Protein AF-A0A3S3JSJ6-F1 (afdb_monomer_lite)

Radius of gyration: 10.64 Å; chains: 1; bounding box: 26×22×24 Å

Secondary structure (DSSP, 8-state):
--TTSSS-GGGEEEEE-TTSSS-EEEE-S-HHHHHHHHHHHH--

Structure (mmCIF, N/CA/C/O backbone):
data_AF-A0A3S3JSJ6-F1
#
_entry.id   AF-A0A3S3JSJ6-F1
#
loop_
_atom_site.group_PDB
_atom_site.id
_atom_site.type_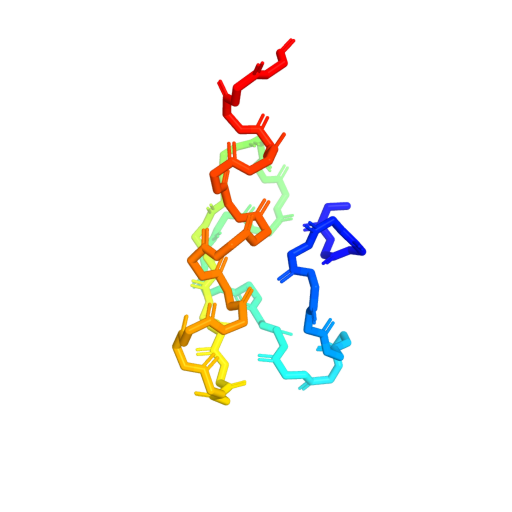symbol
_atom_site.label_atom_id
_atom_site.label_alt_id
_atom_site.label_comp_id
_atom_site.label_asym_id
_atom_site.label_entity_id
_atom_site.label_seq_id
_atom_site.pdbx_PDB_ins_code
_atom_site.Cartn_x
_atom_site.Cartn_y
_atom_site.Cartn_z
_atom_site.occupancy
_atom_site.B_iso_or_equiv
_atom_site.auth_seq_id
_atom_site.auth_comp_id
_atom_site.auth_asym_id
_atom_site.auth_atom_id
_atom_site.pdbx_PDB_model_num
ATOM 1 N N . MET A 1 1 ? 7.607 -1.323 4.335 1.00 56.25 1 MET A N 1
ATOM 2 C CA . MET A 1 1 ? 6.882 -0.227 3.652 1.00 56.25 1 MET A CA 1
ATOM 3 C C . MET A 1 1 ? 5.682 -0.675 2.791 1.00 56.25 1 MET A C 1
ATOM 5 O O . MET A 1 1 ? 5.303 0.041 1.881 1.00 56.25 1 MET A O 1
ATOM 9 N N . PRO A 1 2 ? 5.026 -1.810 3.104 1.00 60.31 2 PRO A N 1
ATOM 10 C CA . PRO A 1 2 ? 3.553 -1.918 2.943 1.00 60.31 2 PRO A CA 1
ATOM 11 C C . PRO A 1 2 ? 2.810 -2.021 4.284 1.00 60.31 2 PRO A C 1
ATOM 13 O O . PRO A 1 2 ? 1.687 -1.562 4.425 1.00 60.31 2 PRO A O 1
ATOM 16 N N . LYS A 1 3 ? 3.482 -2.579 5.298 1.00 62.59 3 LYS A N 1
ATOM 17 C CA . LYS A 1 3 ? 2.929 -2.876 6.630 1.00 62.59 3 LYS A CA 1
ATOM 18 C C . LYS A 1 3 ? 2.386 -1.652 7.390 1.00 62.59 3 LYS A C 1
ATOM 20 O O . LYS A 1 3 ? 1.579 -1.823 8.288 1.00 62.59 3 LYS A O 1
ATOM 25 N N . ALA A 1 4 ? 2.829 -0.446 7.029 1.00 73.75 4 ALA A N 1
ATOM 26 C CA . ALA A 1 4 ? 2.422 0.811 7.660 1.00 73.75 4 ALA A CA 1
ATOM 27 C C . ALA A 1 4 ? 1.162 1.439 7.035 1.00 73.75 4 ALA A C 1
ATOM 29 O O . ALA A 1 4 ? 0.631 2.393 7.583 1.00 73.75 4 ALA A O 1
ATOM 30 N N . LEU A 1 5 ? 0.673 0.924 5.899 1.00 83.38 5 LEU A N 1
ATOM 31 C CA . LEU A 1 5 ? -0.445 1.527 5.159 1.00 83.38 5 LEU A CA 1
ATOM 32 C C . LEU A 1 5 ? -1.831 1.056 5.636 1.00 83.38 5 LEU A C 1
ATOM 34 O O . LEU A 1 5 ? -2.829 1.401 5.015 1.00 83.38 5 LEU A O 1
ATOM 38 N N . GLY A 1 6 ? -1.902 0.236 6.693 1.00 85.50 6 GLY A N 1
ATOM 39 C CA . GLY A 1 6 ? -3.166 -0.240 7.278 1.00 85.50 6 GLY A CA 1
ATOM 40 C C . GLY A 1 6 ? -3.995 -1.180 6.397 1.00 85.50 6 GLY A C 1
ATOM 41 O O . GLY A 1 6 ? -5.119 -1.516 6.754 1.00 85.50 6 GLY A O 1
ATOM 42 N N . VAL A 1 7 ? -3.454 -1.618 5.258 1.00 87.00 7 VAL A N 1
ATOM 43 C CA . VAL A 1 7 ? -4.122 -2.489 4.279 1.00 87.00 7 VAL A CA 1
ATOM 44 C C . VAL A 1 7 ? -3.406 -3.840 4.145 1.00 87.00 7 VAL A C 1
ATOM 46 O O . VAL A 1 7 ? -2.202 -3.929 4.417 1.00 87.00 7 VAL A O 1
ATOM 49 N N . PRO A 1 8 ? -4.103 -4.906 3.702 1.00 88.75 8 PRO A N 1
ATOM 50 C CA . PRO A 1 8 ? -3.467 -6.187 3.408 1.00 88.75 8 PRO A CA 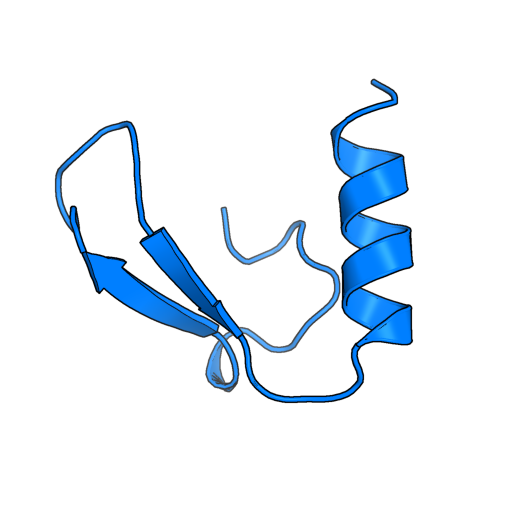1
ATOM 51 C C . PRO A 1 8 ? -2.361 -6.046 2.357 1.00 88.75 8 PRO A C 1
ATOM 53 O O . PRO A 1 8 ? -2.518 -5.334 1.368 1.00 88.75 8 PRO A O 1
ATOM 56 N N . VAL A 1 9 ? -1.257 -6.784 2.517 1.00 88.81 9 VAL A N 1
ATOM 57 C CA . VAL A 1 9 ? -0.130 -6.755 1.560 1.00 88.81 9 VAL A CA 1
ATOM 58 C C . VAL A 1 9 ? -0.561 -7.203 0.161 1.00 88.81 9 VAL A C 1
ATOM 60 O O . VAL A 1 9 ? -0.088 -6.646 -0.823 1.00 88.81 9 VAL A O 1
ATOM 63 N N . SER A 1 10 ? -1.493 -8.155 0.064 1.00 91.62 10 SER A N 1
ATOM 64 C CA . SER A 1 10 ? -2.064 -8.617 -1.210 1.00 91.62 10 SER A CA 1
ATOM 65 C C . SER A 1 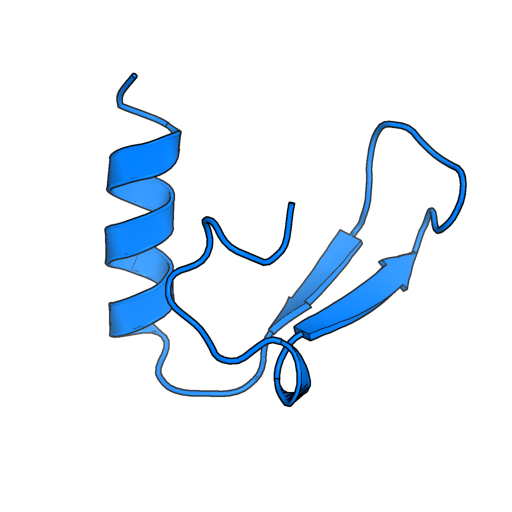10 ? -2.813 -7.525 -1.979 1.00 91.62 10 SER A C 1
ATOM 67 O O . SER A 1 10 ? -3.003 -7.652 -3.184 1.00 91.62 10 SER A O 1
ATOM 69 N N . ALA A 1 11 ? -3.226 -6.454 -1.300 1.00 91.94 11 ALA A N 1
ATOM 70 C CA . ALA A 1 11 ? -3.935 -5.329 -1.892 1.00 91.94 11 ALA A CA 1
ATOM 71 C C . ALA A 1 11 ? -2.998 -4.191 -2.341 1.00 91.94 11 ALA A C 1
ATOM 73 O O . ALA A 1 11 ? -3.463 -3.164 -2.842 1.00 91.94 11 ALA A O 1
ATOM 74 N N . VAL A 1 12 ? -1.684 -4.358 -2.159 1.00 93.12 12 VAL A N 1
ATOM 75 C CA . VAL A 1 12 ? -0.661 -3.368 -2.501 1.00 93.12 12 VAL A CA 1
ATOM 76 C C . VAL A 1 12 ? 0.223 -3.915 -3.612 1.00 93.12 12 VAL A C 1
ATOM 78 O O . VAL A 1 12 ? 0.711 -5.041 -3.554 1.00 93.12 12 VAL A O 1
ATOM 81 N N . SER A 1 13 ? 0.482 -3.103 -4.630 1.00 94.25 13 SER A N 1
ATOM 82 C CA . SER A 1 13 ? 1.417 -3.445 -5.703 1.00 94.25 13 SER A CA 1
ATOM 83 C C . SER A 1 13 ? 2.298 -2.253 -6.045 1.00 94.25 13 SER A C 1
ATOM 85 O O . SER A 1 13 ? 1.828 -1.117 -6.099 1.00 94.25 13 SER A O 1
ATOM 87 N N . VAL A 1 14 ? 3.583 -2.502 -6.293 1.00 94.56 14 VAL A N 1
ATOM 88 C CA . VAL A 1 14 ? 4.485 -1.478 -6.832 1.00 94.56 14 VAL A CA 1
ATOM 89 C C . VAL A 1 14 ? 4.211 -1.353 -8.323 1.00 94.56 14 VAL A C 1
ATOM 91 O O . VAL A 1 14 ? 4.340 -2.335 -9.048 1.00 94.56 14 VAL A O 1
ATOM 94 N N . VAL A 1 15 ? 3.852 -0.156 -8.779 1.00 97.12 15 VAL A N 1
ATOM 95 C CA . VAL A 1 15 ? 3.626 0.116 -10.209 1.00 97.12 15 VAL A CA 1
ATOM 96 C C . VAL A 1 15 ? 4.802 0.848 -10.854 1.00 97.12 15 VAL A C 1
ATOM 98 O O . VAL A 1 15 ? 4.936 0.824 -12.071 1.00 97.12 15 VAL A O 1
ATOM 101 N N . ALA A 1 16 ? 5.685 1.455 -10.051 1.00 97.19 16 ALA A N 1
ATOM 102 C CA . ALA A 1 16 ? 6.919 2.079 -10.527 1.00 97.19 16 ALA A CA 1
ATOM 103 C C . ALA A 1 16 ? 8.010 2.122 -9.440 1.00 97.19 16 ALA A C 1
ATOM 105 O O . ALA A 1 16 ? 7.716 2.265 -8.249 1.00 97.19 16 ALA A O 1
ATOM 106 N N . GLY A 1 17 ? 9.28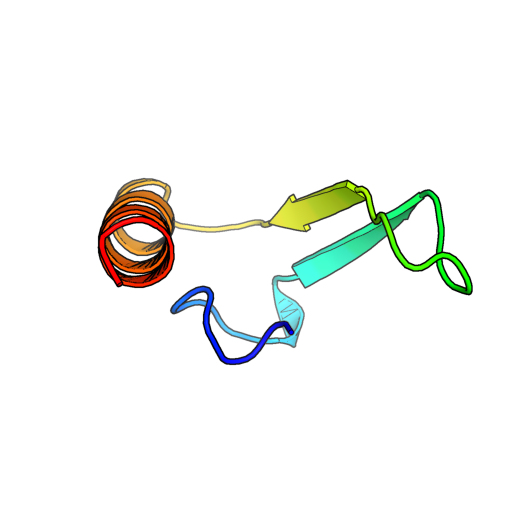0 2.035 -9.861 1.00 95.56 17 GLY A N 1
ATOM 107 C CA . GLY A 1 17 ? 10.442 2.235 -8.984 1.00 95.56 17 GLY A CA 1
ATOM 108 C C . GLY A 1 17 ? 10.776 1.060 -8.054 1.00 95.56 17 GLY A C 1
ATOM 109 O O . GLY A 1 17 ? 11.195 1.283 -6.924 1.00 95.56 17 GLY A O 1
ATOM 110 N N . GLY A 1 18 ? 10.615 -0.196 -8.490 1.00 95.00 18 GLY A N 1
ATOM 111 C CA . GLY A 1 18 ? 10.796 -1.396 -7.648 1.00 95.00 18 GLY A CA 1
ATOM 112 C C . GLY A 1 18 ? 12.092 -1.447 -6.823 1.00 95.00 18 GLY A C 1
ATOM 113 O O . GLY A 1 18 ? 12.053 -1.823 -5.647 1.00 95.00 18 GLY A O 1
ATOM 114 N N . THR A 1 19 ? 13.205 -0.993 -7.399 1.00 93.75 19 THR A N 1
ATOM 115 C CA . THR A 1 19 ? 14.533 -0.909 -6.761 1.00 93.75 19 THR A CA 1
ATOM 116 C C . THR A 1 19 ? 14.888 0.498 -6.260 1.00 93.75 19 THR A C 1
ATOM 118 O O . THR A 1 19 ? 15.908 0.675 -5.601 1.00 93.75 19 THR A O 1
ATOM 121 N N . SER A 1 20 ? 14.048 1.500 -6.536 1.00 94.06 20 SER A N 1
ATOM 122 C CA . SER A 1 20 ? 14.269 2.896 -6.148 1.00 94.06 20 SER A CA 1
ATOM 123 C C . SER A 1 20 ? 13.936 3.139 -4.673 1.00 94.06 20 SER A C 1
ATOM 125 O O . SER A 1 20 ? 13.123 2.433 -4.070 1.00 94.06 20 SER A O 1
ATOM 127 N N . ARG A 1 21 ? 14.534 4.186 -4.091 1.00 92.06 21 ARG A N 1
ATOM 128 C CA . ARG A 1 21 ? 14.142 4.700 -2.768 1.00 92.06 21 ARG A CA 1
ATOM 129 C C . ARG A 1 21 ? 12.754 5.351 -2.798 1.00 92.06 21 ARG A C 1
ATOM 131 O O . ARG A 1 21 ? 12.027 5.241 -1.817 1.00 92.06 21 ARG A O 1
ATOM 138 N N . LEU A 1 22 ? 12.376 5.966 -3.922 1.00 93.06 22 LEU A N 1
ATOM 139 C CA . LEU A 1 22 ? 11.045 6.531 -4.156 1.00 93.06 22 LEU A CA 1
ATOM 140 C C . LEU A 1 22 ? 10.224 5.579 -5.031 1.00 93.06 22 LEU A C 1
ATOM 142 O O . LEU A 1 22 ? 10.671 5.202 -6.116 1.00 93.06 22 LEU A O 1
ATOM 146 N N . LYS A 1 23 ? 9.030 5.197 -4.566 1.00 92.38 23 LYS A N 1
ATOM 147 C CA . LYS A 1 23 ? 8.172 4.204 -5.230 1.00 92.38 23 LYS A CA 1
ATOM 148 C C . LYS A 1 23 ? 6.757 4.725 -5.412 1.00 92.38 23 LYS A C 1
ATOM 150 O O . LYS A 1 23 ? 6.233 5.406 -4.535 1.00 92.38 23 LYS A O 1
ATOM 155 N N . THR A 1 24 ? 6.121 4.308 -6.500 1.00 94.50 24 THR A N 1
ATOM 156 C CA . THR A 1 24 ? 4.691 4.530 -6.729 1.00 94.50 24 THR A CA 1
ATOM 157 C C . THR A 1 24 ? 3.947 3.229 -6.463 1.00 94.50 24 THR A C 1
ATOM 159 O O . THR A 1 24 ? 4.278 2.185 -7.035 1.00 94.50 24 THR A O 1
ATOM 162 N N . LEU A 1 25 ? 2.949 3.284 -5.582 1.00 93.19 25 LEU A N 1
ATOM 163 C CA . LEU A 1 25 ? 2.148 2.131 -5.184 1.00 93.19 25 LEU A CA 1
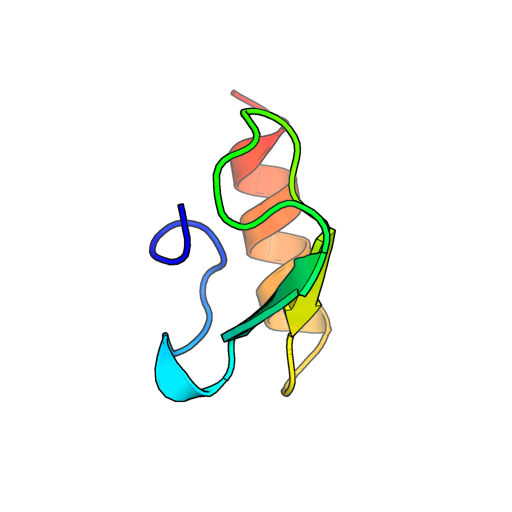ATOM 164 C C . LEU A 1 25 ? 0.719 2.273 -5.704 1.00 93.19 25 LEU A C 1
ATOM 166 O O . LEU A 1 25 ? 0.125 3.345 -5.612 1.00 93.19 25 LEU A O 1
ATOM 170 N N . ARG A 1 26 ? 0.154 1.167 -6.188 1.00 93.56 26 ARG A N 1
ATOM 171 C CA . ARG A 1 26 ? -1.290 0.996 -6.344 1.00 93.56 26 ARG A CA 1
ATOM 172 C C . ARG A 1 26 ? -1.814 0.285 -5.104 1.00 93.56 26 ARG A C 1
ATOM 174 O O . ARG A 1 26 ? -1.300 -0.773 -4.742 1.00 93.56 26 ARG A O 1
ATOM 181 N N . VAL A 1 27 ? -2.838 0.860 -4.486 1.00 92.94 27 VAL A N 1
ATOM 182 C CA . VAL A 1 27 ? -3.532 0.284 -3.333 1.00 92.94 27 VAL A CA 1
ATOM 183 C C . VAL A 1 27 ? -4.994 0.081 -3.709 1.00 92.94 27 VAL A C 1
ATOM 185 O O . VAL A 1 27 ? -5.623 0.994 -4.240 1.00 92.94 27 VAL A O 1
ATOM 188 N N . VAL A 1 28 ? -5.518 -1.120 -3.475 1.00 93.25 28 VAL A N 1
ATOM 189 C CA . VAL A 1 28 ? -6.919 -1.480 -3.738 1.00 93.25 28 VAL A CA 1
ATOM 190 C C . VAL A 1 28 ? -7.638 -1.702 -2.407 1.00 93.25 28 VAL A C 1
ATOM 192 O O . VAL A 1 28 ? -7.087 -2.329 -1.510 1.00 93.25 28 VAL A O 1
ATOM 195 N N . GLY A 1 29 ? -8.868 -1.207 -2.265 1.00 88.50 29 GLY A N 1
ATOM 196 C CA . GLY A 1 29 ? -9.680 -1.398 -1.060 1.00 88.50 29 GLY A CA 1
ATOM 197 C C . GLY A 1 29 ? -10.335 -0.109 -0.577 1.00 88.50 29 GLY A C 1
ATOM 198 O O . GLY A 1 29 ? -10.540 0.814 -1.361 1.00 88.50 29 GLY A O 1
ATOM 199 N N . GLU A 1 30 ? -10.667 -0.071 0.715 1.00 88.94 30 GLU A N 1
ATOM 200 C CA . GLU A 1 30 ? -11.405 1.034 1.331 1.00 88.94 30 GLU A CA 1
ATOM 201 C C . GLU A 1 30 ? -10.519 2.283 1.516 1.00 88.94 30 GLU A C 1
ATOM 203 O O . GLU A 1 30 ? -9.567 2.242 2.308 1.00 88.94 30 GLU A O 1
ATOM 208 N N . PRO A 1 31 ? -10.830 3.415 0.852 1.00 89.00 31 PRO A N 1
ATOM 209 C CA . PRO A 1 31 ? -9.997 4.616 0.905 1.00 89.00 31 PRO A CA 1
ATOM 210 C C . PRO A 1 31 ? -9.840 5.187 2.317 1.00 89.00 31 PRO A C 1
ATOM 212 O O . PRO A 1 31 ? -8.752 5.635 2.677 1.00 89.00 31 PRO A O 1
ATOM 215 N N . ARG A 1 32 ? -10.889 5.123 3.152 1.00 90.75 32 ARG A N 1
ATOM 216 C CA . ARG A 1 32 ? -10.858 5.681 4.517 1.00 90.75 32 ARG A CA 1
ATOM 217 C C . ARG A 1 32 ? -9.804 5.024 5.407 1.00 90.75 32 ARG A C 1
ATOM 219 O O . ARG A 1 32 ? -9.218 5.696 6.253 1.00 90.75 32 ARG A O 1
ATOM 226 N N . THR A 1 33 ? -9.565 3.726 5.228 1.00 88.44 33 THR A N 1
ATOM 227 C CA . THR A 1 33 ? -8.544 2.989 5.984 1.00 88.44 33 THR A CA 1
ATOM 228 C C . THR A 1 33 ? -7.147 3.476 5.612 1.00 88.44 33 THR A C 1
ATOM 230 O O . THR A 1 33 ? -6.342 3.755 6.498 1.00 88.44 33 THR A O 1
ATOM 233 N N . LEU A 1 34 ? -6.890 3.658 4.312 1.00 90.19 34 LEU A N 1
ATOM 234 C CA . LEU A 1 34 ? -5.617 4.177 3.819 1.00 90.19 34 LEU A CA 1
ATOM 235 C C . LEU A 1 34 ? -5.367 5.610 4.306 1.00 90.19 34 LEU A C 1
ATOM 237 O O . LEU A 1 34 ? -4.274 5.890 4.789 1.00 90.19 34 LEU A O 1
ATOM 241 N N . THR A 1 35 ? -6.367 6.498 4.229 1.00 91.31 35 THR A N 1
ATOM 242 C CA . THR A 1 35 ? -6.236 7.895 4.681 1.00 91.31 35 THR A CA 1
ATOM 243 C C . THR A 1 35 ? -5.789 7.978 6.140 1.00 91.31 35 THR A C 1
ATOM 245 O O . THR A 1 35 ? -4.787 8.629 6.420 1.00 91.31 35 THR A O 1
ATOM 248 N N . LYS A 1 36 ? -6.441 7.243 7.053 1.00 90.50 36 LYS A N 1
ATOM 249 C CA . LYS A 1 36 ? -6.077 7.235 8.483 1.00 90.50 36 LYS A CA 1
ATOM 250 C C . LYS A 1 36 ? -4.645 6.761 8.729 1.00 90.50 36 LYS A C 1
ATOM 252 O O . LYS A 1 36 ? -3.931 7.321 9.555 1.00 90.50 36 LYS A O 1
ATOM 257 N N . SER A 1 37 ? -4.217 5.709 8.030 1.00 88.62 37 SER A N 1
ATOM 258 C CA . SER A 1 37 ? -2.854 5.192 8.171 1.00 88.62 37 SER A CA 1
ATOM 259 C C . SER A 1 37 ? -1.806 6.135 7.585 1.00 88.62 37 SER A C 1
ATOM 261 O O . SER A 1 37 ? -0.715 6.237 8.139 1.00 88.62 37 SER A O 1
ATOM 263 N N . VAL A 1 38 ? -2.128 6.847 6.500 1.00 89.88 38 VAL A N 1
ATOM 264 C CA . VAL A 1 38 ? -1.247 7.875 5.930 1.00 89.88 38 VAL A CA 1
ATOM 265 C C . VAL A 1 38 ? -1.129 9.069 6.871 1.00 89.88 38 VAL A C 1
ATOM 267 O O . VAL A 1 38 ? -0.008 9.495 7.126 1.00 89.88 38 VAL A O 1
ATOM 270 N N . GLU A 1 39 ? -2.234 9.563 7.434 1.00 90.62 39 GLU A N 1
ATOM 271 C CA . GLU A 1 39 ? -2.229 10.642 8.436 1.00 90.62 39 GLU A CA 1
ATOM 272 C C . GLU A 1 39 ? -1.331 10.301 9.633 1.00 90.62 39 GLU A C 1
ATOM 274 O O . GLU A 1 39 ? -0.483 11.101 10.023 1.00 90.62 39 GLU A O 1
ATOM 279 N N . ALA A 1 40 ? -1.447 9.080 10.163 1.00 88.25 40 ALA A N 1
ATOM 280 C CA . AL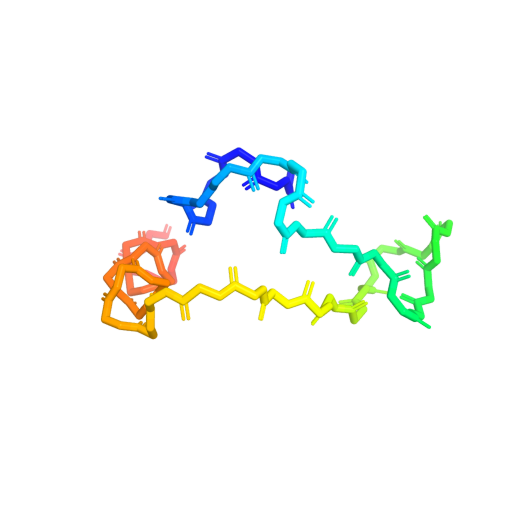A A 1 40 ? -0.593 8.606 11.250 1.00 88.25 40 ALA A CA 1
ATOM 281 C C . ALA A 1 40 ? 0.893 8.493 10.858 1.00 88.25 40 ALA A C 1
ATOM 283 O O . ALA A 1 40 ? 1.762 8.649 11.711 1.00 88.25 40 ALA A O 1
ATOM 284 N N . LEU A 1 41 ? 1.196 8.214 9.585 1.00 85.69 41 LEU A N 1
ATOM 285 C CA . LEU A 1 41 ? 2.567 8.075 9.088 1.00 85.69 41 LEU A CA 1
ATOM 286 C C . LEU A 1 41 ? 3.259 9.427 8.859 1.00 85.69 41 LEU A C 1
ATOM 288 O O . LEU A 1 41 ? 4.469 9.508 9.041 1.00 85.69 41 LEU A O 1
ATOM 292 N N . ILE A 1 42 ? 2.520 10.453 8.425 1.00 84.88 42 ILE A N 1
ATOM 293 C CA . ILE A 1 42 ? 3.060 11.798 8.145 1.00 84.88 42 ILE A CA 1
ATOM 294 C C . ILE A 1 42 ? 3.069 12.716 9.376 1.00 84.88 42 ILE A C 1
ATOM 296 O O . ILE A 1 42 ? 3.751 13.735 9.362 1.00 84.88 42 ILE A O 1
ATOM 300 N N . GLY A 1 43 ? 2.283 12.390 10.406 1.00 72.31 43 GLY A N 1
ATOM 301 C CA . GLY A 1 43 ? 2.194 13.143 11.662 1.00 72.31 43 GLY A CA 1
ATOM 302 C C . GLY A 1 43 ? 3.256 12.785 12.711 1.00 72.31 43 GLY A C 1
ATOM 303 O O . GLY A 1 43 ? 3.129 13.210 13.857 1.00 72.31 43 GLY A O 1
ATOM 304 N N . ASN A 1 44 ? 4.268 12.000 12.337 1.00 51.94 44 ASN A N 1
ATOM 305 C CA . ASN A 1 44 ? 5.402 11.570 13.159 1.00 51.94 44 ASN A CA 1
ATOM 306 C C . ASN A 1 44 ? 6.718 11.855 12.420 1.00 51.94 44 ASN A C 1
ATOM 308 O O . ASN A 1 44 ? 7.783 11.745 13.066 1.00 51.94 44 ASN A O 1
#

Foldseek 3Di:
DVVLQQDDPVQKDFPDDPPHPDTDIGGDDDVVRRVVSVCVVVVD

Sequence (44 aa):
MPKALGVPVSAVSVVAGGTSRLKTLRVVGEPRTLTKSVEALIGN

pLDDT: mean 87.26, std 10.58, range [51.94, 97.19]